Protein AF-A0A1C4CVJ6-F1 (afdb_monomer_lite)

pLDDT: mean 79.09, std 15.1, range [43.22, 95.56]

Structure (mmCIF, N/CA/C/O backbone):
data_AF-A0A1C4CVJ6-F1
#
_entry.id   AF-A0A1C4CVJ6-F1
#
loop_
_atom_site.group_PDB
_atom_site.id
_atom_site.type_symbol
_atom_site.label_atom_id
_atom_site.label_alt_id
_atom_site.label_comp_id
_atom_site.label_asym_id
_atom_site.label_entity_id
_atom_site.label_seq_id
_atom_site.pdbx_PDB_ins_code
_atom_site.Cartn_x
_atom_site.Cartn_y
_atom_site.Cartn_z
_atom_site.occupancy
_atom_site.B_iso_or_equiv
_atom_site.auth_seq_id
_atom_site.auth_comp_id
_atom_site.auth_asym_id
_atom_site.auth_atom_id
_atom_site.pdbx_PDB_model_num
ATOM 1 N N . MET A 1 1 ? -14.754 -3.618 13.601 1.00 86.31 1 MET A N 1
ATOM 2 C CA . MET A 1 1 ? -13.740 -4.223 12.713 1.00 86.31 1 MET A CA 1
ATOM 3 C C . MET A 1 1 ? -13.943 -3.696 11.301 1.00 86.31 1 MET A C 1
ATOM 5 O O . MET A 1 1 ? -15.038 -3.836 10.772 1.00 86.31 1 MET A O 1
ATOM 9 N N . ARG A 1 2 ? -12.925 -3.051 10.726 1.00 90.44 2 ARG A N 1
ATOM 10 C CA . ARG A 1 2 ? -12.925 -2.517 9.353 1.00 90.44 2 ARG A CA 1
ATOM 11 C C . ARG A 1 2 ? -11.876 -3.266 8.545 1.00 90.44 2 ARG A C 1
ATOM 13 O O . ARG A 1 2 ? -10.752 -3.392 9.025 1.00 90.44 2 ARG A O 1
ATOM 20 N N . ILE A 1 3 ? -12.237 -3.732 7.359 1.00 90.31 3 ILE A N 1
ATOM 21 C CA . ILE A 1 3 ? -11.332 -4.449 6.460 1.00 90.31 3 ILE A CA 1
ATOM 22 C C . ILE A 1 3 ? -11.287 -3.679 5.145 1.00 90.31 3 ILE A C 1
ATOM 24 O O . ILE A 1 3 ? -12.338 -3.316 4.620 1.00 90.31 3 ILE A O 1
ATOM 28 N N . ALA A 1 4 ? -10.087 -3.426 4.634 1.00 90.69 4 ALA A N 1
ATOM 29 C CA . ALA A 1 4 ? -9.869 -2.786 3.345 1.00 90.69 4 ALA A CA 1
ATOM 30 C C . ALA A 1 4 ? -9.006 -3.680 2.454 1.00 90.69 4 ALA A C 1
ATOM 32 O O . ALA A 1 4 ? -8.131 -4.400 2.937 1.00 90.69 4 ALA A O 1
ATOM 33 N N . THR A 1 5 ? -9.243 -3.613 1.146 1.00 91.06 5 THR A N 1
ATOM 34 C CA . THR A 1 5 ? -8.406 -4.264 0.139 1.00 91.06 5 THR A CA 1
ATOM 35 C C . THR A 1 5 ? -8.003 -3.254 -0.922 1.00 91.06 5 THR A C 1
ATOM 37 O O . THR A 1 5 ? -8.830 -2.438 -1.326 1.00 91.06 5 THR A O 1
ATOM 40 N N . LEU A 1 6 ? -6.751 -3.306 -1.373 1.00 89.94 6 LEU A N 1
ATOM 41 C CA . LEU A 1 6 ? -6.220 -2.369 -2.355 1.00 89.94 6 LEU A CA 1
ATOM 42 C C . LEU A 1 6 ? -5.252 -3.059 -3.315 1.00 89.94 6 LEU A C 1
ATOM 44 O O . LEU A 1 6 ? -4.217 -3.576 -2.904 1.00 89.94 6 LEU A O 1
ATOM 48 N N . ASN A 1 7 ? -5.539 -2.980 -4.611 1.00 88.38 7 ASN A N 1
ATOM 49 C CA . ASN A 1 7 ? -4.558 -3.278 -5.645 1.00 88.38 7 ASN A CA 1
ATOM 50 C C . ASN A 1 7 ? -3.772 -1.995 -5.945 1.00 88.38 7 ASN A C 1
ATOM 52 O O . ASN A 1 7 ? -4.363 -1.010 -6.386 1.00 88.38 7 ASN A O 1
ATOM 56 N N . ILE A 1 8 ? -2.462 -1.994 -5.684 1.00 87.62 8 ILE A N 1
ATOM 57 C CA . ILE A 1 8 ? -1.641 -0.774 -5.791 1.00 87.62 8 ILE A CA 1
ATOM 58 C C . ILE A 1 8 ? -1.032 -0.565 -7.176 1.00 87.62 8 ILE A C 1
ATOM 60 O O . ILE A 1 8 ? -0.461 0.497 -7.425 1.00 87.62 8 ILE A O 1
ATOM 64 N N . TRP A 1 9 ? -1.215 -1.540 -8.073 1.00 86.56 9 TRP A N 1
ATOM 65 C CA . TRP A 1 9 ? -0.797 -1.540 -9.470 1.00 86.56 9 TRP A CA 1
ATOM 66 C C . TRP A 1 9 ? 0.660 -1.107 -9.679 1.00 86.56 9 TRP A C 1
ATOM 68 O O . TRP A 1 9 ? 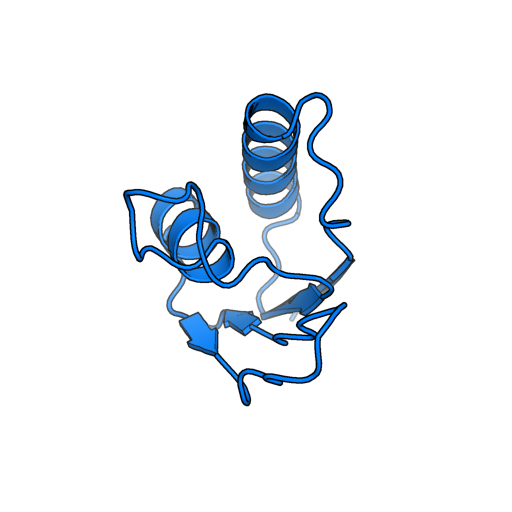0.997 0.076 -9.663 1.00 86.56 9 TRP A O 1
ATOM 78 N N . ASN A 1 10 ? 1.525 -2.073 -9.992 1.00 79.31 10 ASN A N 1
ATOM 79 C CA . ASN A 1 10 ? 2.980 -1.910 -10.114 1.00 79.31 10 ASN A CA 1
ATOM 80 C C . ASN A 1 10 ? 3.459 -1.073 -11.322 1.00 79.31 10 ASN A C 1
ATOM 82 O O . ASN A 1 10 ? 4.513 -1.361 -11.887 1.00 79.31 10 ASN A O 1
ATOM 86 N N . HIS A 1 11 ? 2.729 -0.045 -11.746 1.00 84.31 11 HIS A N 1
ATOM 87 C CA . HIS A 1 11 ? 3.124 0.867 -12.813 1.00 84.31 11 HIS A CA 1
ATOM 88 C C . HIS A 1 11 ? 4.071 1.961 -12.298 1.00 84.31 11 HIS A C 1
ATOM 90 O O . HIS A 1 11 ? 3.877 2.496 -11.213 1.00 84.31 11 HIS A O 1
ATOM 96 N N . GLN A 1 12 ? 5.095 2.306 -13.082 1.00 83.31 12 GLN A N 1
ATOM 97 C CA . GLN A 1 12 ? 6.203 3.162 -12.630 1.00 83.31 12 GLN A CA 1
ATOM 98 C C . GLN A 1 12 ? 5.868 4.665 -12.636 1.00 83.31 12 GLN A C 1
ATOM 100 O O . GLN A 1 12 ? 6.495 5.443 -11.925 1.00 83.31 12 GLN A O 1
ATOM 105 N N . THR A 1 13 ? 4.873 5.081 -13.422 1.00 88.06 13 THR A N 1
ATOM 106 C CA . THR A 1 13 ? 4.421 6.481 -13.475 1.00 88.06 13 THR A CA 1
ATOM 107 C C . THR A 1 13 ? 3.865 6.942 -12.131 1.00 88.06 13 THR A C 1
ATOM 109 O O . THR A 1 13 ? 2.907 6.345 -11.629 1.00 88.06 13 THR A O 1
ATOM 112 N N . LEU A 1 14 ? 4.438 8.035 -11.612 1.00 89.56 14 LEU A N 1
ATOM 113 C CA . LEU A 1 14 ? 4.073 8.670 -10.339 1.00 89.56 14 LEU A CA 1
ATOM 114 C C . LEU A 1 14 ? 4.071 7.677 -9.169 1.00 89.56 14 LEU A C 1
ATOM 116 O O . LEU A 1 14 ? 3.136 7.626 -8.372 1.00 89.56 14 LEU A O 1
ATOM 120 N N . TRP A 1 15 ? 5.058 6.778 -9.148 1.00 88.31 15 TRP A N 1
ATOM 121 C CA . TRP A 1 15 ? 5.092 5.684 -8.184 1.00 88.31 15 TRP A CA 1
ATOM 122 C C . TRP A 1 15 ? 5.215 6.187 -6.742 1.00 88.31 15 TRP A C 1
ATOM 124 O O . TRP A 1 15 ? 4.453 5.748 -5.883 1.00 88.31 15 TRP A O 1
ATOM 134 N N . SER A 1 16 ? 6.122 7.131 -6.486 1.00 88.81 16 SER A N 1
ATOM 135 C CA . SER A 1 16 ? 6.341 7.689 -5.148 1.00 88.81 16 SER A CA 1
ATOM 136 C C . SER A 1 16 ? 5.110 8.442 -4.645 1.00 88.81 16 SER A C 1
ATOM 138 O O . SER A 1 16 ? 4.622 8.160 -3.555 1.00 88.81 16 SER A O 1
ATOM 140 N N . GLU A 1 17 ? 4.545 9.315 -5.479 1.00 93.31 17 GLU A N 1
ATOM 141 C CA . GLU A 1 17 ? 3.360 10.120 -5.166 1.00 93.31 17 GLU A CA 1
ATOM 142 C C . GLU A 1 17 ? 2.137 9.232 -4.909 1.00 93.31 17 GLU A C 1
ATOM 144 O O . GLU A 1 17 ? 1.321 9.499 -4.028 1.00 93.31 17 GLU A O 1
ATOM 149 N N . ARG A 1 18 ? 2.015 8.126 -5.651 1.00 92.38 18 ARG A N 1
ATOM 150 C CA . ARG A 1 18 ? 0.956 7.142 -5.426 1.00 92.38 18 ARG A CA 1
ATOM 151 C C . ARG A 1 18 ? 1.121 6.440 -4.086 1.00 92.38 18 ARG A C 1
ATOM 153 O O . ARG A 1 18 ? 0.126 6.248 -3.399 1.00 92.38 18 ARG A O 1
ATOM 160 N N . LEU A 1 19 ? 2.337 6.041 -3.715 1.00 91.50 19 LEU A N 1
ATOM 161 C CA . LEU A 1 19 ? 2.580 5.411 -2.417 1.00 91.50 19 LEU A CA 1
ATOM 162 C C . LEU A 1 19 ? 2.271 6.360 -1.255 1.00 91.50 19 LEU A C 1
ATOM 164 O O . LEU A 1 19 ? 1.681 5.915 -0.272 1.00 91.50 19 LEU A O 1
ATOM 168 N N . GLU A 1 20 ? 2.608 7.643 -1.384 1.00 93.06 20 GLU A N 1
ATOM 169 C CA . GLU A 1 20 ? 2.233 8.678 -0.412 1.00 93.06 20 GLU A CA 1
ATOM 170 C C . GLU A 1 20 ? 0.709 8.792 -0.283 1.00 93.06 20 GLU A C 1
ATOM 172 O O . GLU A 1 20 ? 0.179 8.646 0.820 1.00 93.06 20 GLU A O 1
ATOM 177 N N . ALA A 1 2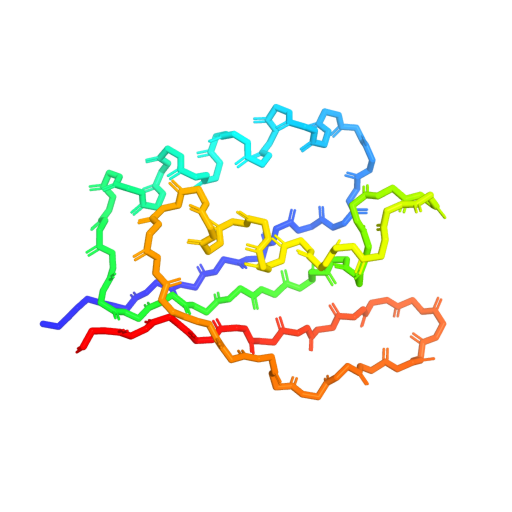1 ? -0.005 8.926 -1.406 1.00 94.56 21 ALA A N 1
ATOM 178 C CA . ALA A 1 21 ? -1.467 9.004 -1.420 1.00 94.56 21 ALA A CA 1
ATOM 179 C C . ALA A 1 21 ? -2.136 7.735 -0.857 1.00 94.56 21 ALA A C 1
ATOM 181 O O . ALA A 1 21 ? -3.147 7.811 -0.161 1.00 94.56 21 ALA A O 1
ATOM 182 N N . ILE A 1 22 ? -1.565 6.554 -1.117 1.00 93.25 22 ILE A N 1
ATOM 183 C CA . ILE A 1 22 ? -2.032 5.290 -0.532 1.00 93.25 22 ILE A CA 1
ATOM 184 C C . ILE A 1 22 ? -1.873 5.314 0.990 1.00 93.25 22 ILE A C 1
ATOM 186 O O . ILE A 1 22 ? -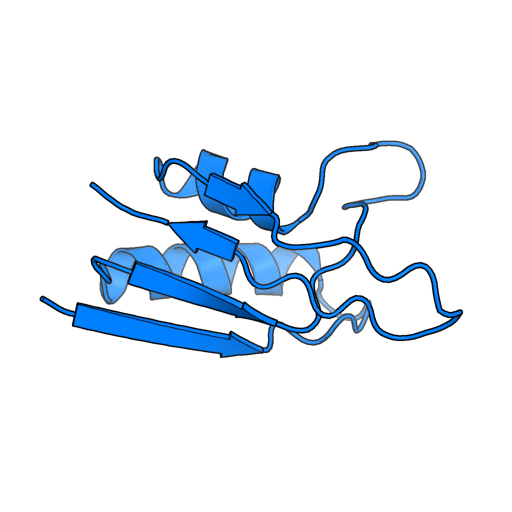2.791 4.903 1.697 1.00 93.25 22 ILE A O 1
ATOM 190 N N . CYS A 1 23 ? -0.726 5.767 1.505 1.00 93.75 23 CYS A N 1
ATOM 191 C CA . CYS A 1 23 ? -0.501 5.842 2.949 1.00 93.75 23 CYS A CA 1
ATOM 192 C C . CYS A 1 23 ? -1.486 6.810 3.614 1.00 93.75 23 CYS A C 1
ATOM 194 O O . CYS A 1 23 ? -2.080 6.450 4.631 1.00 93.75 23 CYS A O 1
ATOM 196 N N . GLU A 1 24 ? -1.696 7.986 3.019 1.00 95.50 24 GLU A N 1
ATOM 197 C CA . GLU A 1 24 ? -2.667 8.979 3.490 1.00 95.50 24 GLU A CA 1
ATOM 198 C C . GLU A 1 24 ? -4.087 8.395 3.528 1.00 95.50 24 GLU A C 1
ATOM 200 O O . GLU A 1 24 ? -4.758 8.443 4.560 1.00 95.50 24 GLU A O 1
ATOM 205 N N . GLU A 1 25 ? -4.529 7.754 2.445 1.00 95.56 25 GLU A N 1
ATOM 206 C CA . GLU A 1 25 ? -5.874 7.181 2.373 1.00 95.56 25 GLU A CA 1
ATOM 207 C C . GLU A 1 25 ? -6.066 6.027 3.366 1.00 95.56 25 GLU A C 1
ATOM 209 O O . GLU A 1 25 ? -7.097 5.927 4.035 1.00 95.56 25 GLU A O 1
ATOM 214 N N . VAL A 1 26 ? -5.057 5.168 3.532 1.00 92.75 26 VAL A N 1
ATOM 215 C CA . VAL A 1 26 ? -5.102 4.097 4.535 1.00 92.75 26 VAL A CA 1
ATOM 216 C C . VAL A 1 26 ? -5.178 4.673 5.950 1.00 92.75 26 VAL A C 1
ATOM 218 O O . VAL A 1 26 ? -5.946 4.154 6.762 1.00 92.75 26 VAL A O 1
ATOM 221 N N . GLN A 1 27 ? -4.436 5.741 6.256 1.00 92.94 27 GLN A N 1
ATOM 222 C CA . GLN A 1 27 ? -4.524 6.425 7.550 1.00 92.94 27 GLN A CA 1
ATOM 223 C C . GLN A 1 27 ? -5.905 7.059 7.768 1.00 92.94 27 GLN A C 1
ATOM 225 O O . GLN A 1 27 ? -6.468 6.916 8.854 1.00 92.94 27 GLN A O 1
ATOM 230 N N . ASN A 1 28 ? -6.483 7.679 6.736 1.00 94.69 28 ASN A N 1
ATOM 231 C CA . ASN A 1 28 ? -7.820 8.278 6.783 1.00 94.69 28 ASN A CA 1
ATOM 232 C C . ASN A 1 28 ? -8.916 7.228 7.028 1.00 94.69 28 ASN A C 1
ATOM 234 O O . ASN A 1 28 ? -9.789 7.406 7.883 1.00 94.69 28 ASN A O 1
ATOM 238 N N . VAL A 1 29 ? -8.863 6.102 6.313 1.00 94.06 29 VAL A N 1
ATOM 239 C CA . VAL A 1 29 ? -9.819 4.993 6.470 1.00 94.06 29 VAL A CA 1
ATOM 240 C C . VAL A 1 29 ? -9.594 4.242 7.790 1.00 94.06 29 VAL A C 1
ATOM 242 O O . VAL A 1 29 ? -10.552 3.733 8.388 1.00 94.06 29 VAL A O 1
ATOM 245 N N . ALA A 1 30 ? -8.343 4.168 8.253 1.00 92.06 30 ALA A N 1
ATOM 246 C CA . ALA A 1 30 ? -7.886 3.446 9.441 1.00 92.06 30 ALA A CA 1
ATOM 247 C C . ALA A 1 30 ? -8.450 2.003 9.538 1.00 92.06 30 ALA A C 1
ATOM 249 O O . ALA A 1 30 ? -9.148 1.649 10.508 1.00 92.06 30 ALA A O 1
ATOM 250 N N . PRO A 1 31 ? -8.226 1.145 8.521 1.00 91.31 31 PRO A N 1
ATOM 251 C CA . PRO A 1 31 ? -8.698 -0.234 8.549 1.00 91.31 31 PRO A CA 1
ATOM 252 C C . PRO A 1 31 ? -7.996 -1.028 9.661 1.00 91.31 31 PRO A C 1
ATOM 254 O O . PRO A 1 31 ? -6.827 -0.823 9.945 1.00 91.31 31 PRO A O 1
ATOM 257 N N . HIS A 1 32 ? -8.706 -1.972 10.282 1.00 88.00 32 HIS A N 1
ATOM 258 C CA . HIS A 1 32 ? -8.099 -2.888 11.263 1.00 88.00 32 HIS A CA 1
ATOM 259 C C . HIS A 1 32 ? -7.308 -3.992 10.561 1.00 88.00 32 HIS A C 1
ATOM 261 O O . HIS A 1 32 ? -6.409 -4.570 11.154 1.00 88.00 32 HIS A O 1
ATOM 267 N N . ILE A 1 33 ? -7.721 -4.310 9.328 1.00 86.81 33 ILE A N 1
ATOM 268 C CA . ILE A 1 33 ? -7.072 -5.250 8.428 1.00 86.81 33 ILE A CA 1
ATOM 269 C C . ILE A 1 33 ? -6.994 -4.597 7.053 1.00 86.81 33 ILE A C 1
ATOM 271 O O . ILE A 1 33 ? -8.024 -4.298 6.449 1.00 86.81 33 ILE A O 1
ATOM 275 N N . LEU A 1 34 ? -5.782 -4.389 6.554 1.00 89.19 34 LEU A N 1
ATOM 276 C CA . LEU A 1 34 ? -5.537 -4.022 5.162 1.00 89.19 34 LEU A CA 1
ATOM 277 C C . LEU A 1 34 ? -5.011 -5.250 4.426 1.00 89.19 34 LEU A C 1
ATOM 279 O O . LEU A 1 34 ? -4.157 -5.928 4.980 1.00 89.19 34 LEU A O 1
ATOM 283 N N . ALA A 1 35 ? -5.512 -5.509 3.218 1.00 88.75 35 ALA A N 1
ATOM 284 C CA . ALA A 1 35 ? -5.003 -6.497 2.273 1.00 88.75 35 ALA A CA 1
ATOM 285 C C . ALA A 1 35 ? -4.530 -5.787 0.996 1.00 88.75 35 ALA A C 1
ATOM 287 O O . ALA A 1 35 ? -5.337 -5.193 0.287 1.00 88.75 35 ALA A O 1
ATOM 288 N N . ILE A 1 36 ? -3.236 -5.833 0.691 1.00 86.75 36 ILE A N 1
ATOM 289 C CA . ILE A 1 36 ? -2.675 -5.181 -0.508 1.00 86.75 36 ILE A CA 1
ATOM 290 C C . ILE A 1 36 ? -2.462 -6.224 -1.617 1.00 86.75 36 ILE A C 1
ATOM 292 O O . ILE A 1 36 ? -2.190 -7.371 -1.297 1.00 86.75 36 ILE A O 1
ATOM 296 N N . GLN A 1 37 ? -2.608 -5.879 -2.900 1.00 85.06 37 GLN A N 1
ATOM 297 C CA . GLN A 1 37 ? -2.296 -6.742 -4.052 1.00 85.06 37 GLN A CA 1
ATOM 298 C C . GLN A 1 37 ? -1.435 -6.015 -5.087 1.00 85.06 37 GLN A C 1
ATOM 300 O O . GLN A 1 37 ? -1.380 -4.788 -5.095 1.00 85.06 37 GLN A O 1
ATOM 305 N N . GLU A 1 38 ? -0.802 -6.787 -5.981 1.00 83.38 38 GLU A N 1
ATOM 306 C CA . GLU A 1 38 ? 0.189 -6.294 -6.949 1.00 83.38 38 GLU A CA 1
ATOM 307 C C . GLU A 1 38 ? 1.252 -5.438 -6.267 1.00 83.38 38 GLU A C 1
ATOM 309 O O . GLU A 1 38 ? 1.435 -4.277 -6.597 1.00 83.38 38 GLU A O 1
ATOM 314 N N . VAL A 1 39 ? 1.940 -6.007 -5.283 1.00 81.56 39 VAL A N 1
ATOM 315 C CA . VAL A 1 39 ? 2.963 -5.307 -4.503 1.00 81.56 39 VAL A CA 1
ATOM 316 C C . VAL A 1 39 ? 4.326 -5.621 -5.103 1.00 81.56 39 VAL A C 1
ATOM 318 O O . VAL A 1 39 ? 4.650 -6.795 -5.284 1.00 81.56 39 VAL A O 1
ATOM 321 N N . ARG A 1 40 ? 5.148 -4.609 -5.412 1.00 80.50 40 ARG A N 1
ATOM 322 C CA . ARG A 1 40 ? 6.534 -4.874 -5.837 1.00 80.50 40 ARG A CA 1
ATOM 323 C C . ARG A 1 40 ? 7.340 -5.448 -4.677 1.00 80.50 40 ARG A C 1
ATOM 325 O O . ARG A 1 40 ? 7.275 -4.960 -3.547 1.00 80.50 40 ARG A O 1
ATOM 332 N N . SER A 1 41 ? 8.173 -6.431 -4.995 1.00 77.00 41 SER A N 1
ATOM 333 C CA . SER A 1 41 ? 9.155 -6.997 -4.072 1.00 77.00 41 SER A CA 1
ATOM 334 C C . SER A 1 41 ? 10.149 -5.964 -3.550 1.00 77.00 41 SER A C 1
ATOM 336 O O . SER A 1 41 ? 10.643 -6.111 -2.434 1.00 77.00 41 SER A O 1
ATOM 338 N N . HIS A 1 42 ? 10.428 -4.926 -4.345 1.00 76.88 42 HIS A N 1
ATOM 339 C CA . HIS A 1 42 ? 11.432 -3.902 -4.075 1.00 76.88 42 HIS A CA 1
ATOM 340 C C . HIS A 1 42 ? 10.907 -2.514 -4.471 1.00 76.88 42 HIS A C 1
ATOM 342 O O 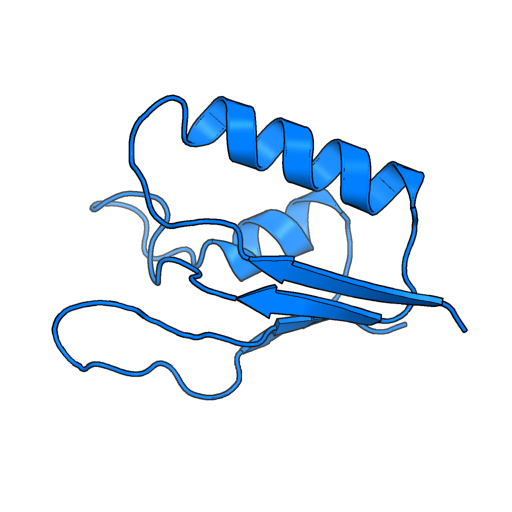. HIS A 1 42 ? 10.175 -2.376 -5.456 1.00 76.88 42 HIS A O 1
ATOM 348 N N . MET A 1 43 ? 11.262 -1.498 -3.683 1.00 75.19 43 MET A N 1
ATOM 349 C CA . MET A 1 43 ? 10.916 -0.091 -3.935 1.00 75.19 43 MET A CA 1
ATOM 350 C C . MET A 1 43 ? 11.690 0.490 -5.124 1.00 75.19 43 MET A C 1
ATOM 352 O O . MET A 1 43 ? 11.118 1.200 -5.950 1.00 75.19 43 MET A O 1
ATOM 356 N N . ASP A 1 44 ? 12.974 0.158 -5.203 1.00 71.56 44 ASP A N 1
ATOM 357 C CA . ASP A 1 44 ? 13.895 0.482 -6.286 1.00 71.56 44 ASP A CA 1
ATOM 358 C C . ASP A 1 44 ? 14.887 -0.693 -6.448 1.00 71.56 44 ASP A C 1
ATOM 360 O O . ASP A 1 44 ? 14.897 -1.615 -5.627 1.00 71.56 44 ASP A O 1
ATOM 364 N N . ASP A 1 45 ? 15.685 -0.699 -7.517 1.00 65.44 45 ASP A N 1
ATOM 365 C CA . ASP A 1 45 ? 16.625 -1.798 -7.800 1.00 65.44 45 ASP A CA 1
ATOM 366 C C . ASP A 1 45 ? 17.791 -1.875 -6.787 1.00 65.44 45 ASP A C 1
ATOM 368 O O . ASP A 1 45 ? 18.487 -2.890 -6.710 1.00 65.44 45 ASP A O 1
ATOM 372 N N . GLU A 1 46 ? 18.000 -0.835 -5.972 1.00 64.50 46 GLU A N 1
ATOM 373 C CA . GLU A 1 46 ? 19.096 -0.734 -4.998 1.00 64.50 46 GLU A CA 1
ATOM 374 C C . GLU A 1 46 ? 18.654 -1.124 -3.573 1.00 64.50 46 GLU A C 1
ATOM 376 O O . GLU A 1 46 ? 19.425 -1.682 -2.783 1.00 64.50 46 GLU A O 1
ATOM 381 N N . LYS A 1 47 ? 17.389 -0.872 -3.232 1.00 62.06 47 LYS A N 1
ATOM 382 C CA . LYS A 1 47 ? 16.772 -1.065 -1.925 1.00 62.06 47 LYS A CA 1
ATOM 383 C C . LYS A 1 47 ? 15.893 -2.298 -1.957 1.00 62.06 47 LYS A C 1
ATOM 385 O O . LYS A 1 47 ? 14.755 -2.296 -2.421 1.00 62.06 47 LYS A O 1
ATOM 390 N N . LYS A 1 48 ? 16.373 -3.326 -1.266 1.00 70.25 48 LYS A N 1
ATOM 391 C CA . LYS A 1 48 ? 15.661 -4.589 -1.016 1.00 70.25 48 LYS A CA 1
ATOM 392 C C . LYS A 1 48 ? 14.440 -4.457 -0.087 1.00 70.25 48 LYS A C 1
ATOM 394 O O . LYS A 1 48 ? 13.987 -5.459 0.456 1.00 70.25 48 LYS A O 1
ATOM 399 N N . ILE A 1 49 ? 13.920 -3.247 0.140 1.00 77.81 49 ILE A N 1
ATOM 400 C CA . ILE A 1 49 ? 12.743 -3.027 0.986 1.00 77.81 49 ILE A CA 1
ATOM 401 C C . ILE A 1 49 ? 11.494 -3.320 0.160 1.00 77.81 49 ILE A C 1
ATOM 403 O O . ILE A 1 49 ? 11.284 -2.724 -0.896 1.00 77.81 49 ILE A O 1
ATOM 407 N N . ASN A 1 50 ? 10.657 -4.221 0.668 1.00 80.88 50 ASN A N 1
ATOM 408 C CA . ASN A 1 50 ? 9.369 -4.539 0.070 1.00 80.88 50 ASN A CA 1
ATOM 409 C C . ASN A 1 50 ? 8.401 -3.355 0.180 1.00 80.88 50 ASN A C 1
ATOM 411 O O . ASN A 1 50 ? 8.329 -2.705 1.222 1.00 80.88 50 ASN A O 1
ATOM 415 N N . VAL A 1 51 ? 7.617 -3.095 -0.867 1.00 85.56 51 VAL A N 1
ATOM 416 C CA . VAL A 1 51 ? 6.672 -1.965 -0.885 1.00 85.56 51 VAL A CA 1
ATOM 417 C C . VAL A 1 51 ? 5.649 -2.059 0.247 1.00 85.56 51 VAL A C 1
ATOM 419 O O . VAL A 1 51 ? 5.325 -1.053 0.871 1.00 85.56 51 VAL A O 1
ATOM 422 N N . ALA A 1 52 ? 5.167 -3.256 0.576 1.00 84.56 52 ALA A N 1
ATOM 423 C CA . ALA A 1 52 ? 4.235 -3.400 1.685 1.00 84.56 52 ALA A CA 1
ATOM 424 C C . ALA A 1 52 ? 4.901 -3.164 3.045 1.00 84.56 52 ALA A C 1
ATOM 426 O O . ALA A 1 52 ? 4.261 -2.612 3.933 1.00 84.56 52 ALA A O 1
ATOM 427 N N . GLN A 1 53 ? 6.184 -3.511 3.197 1.00 86.25 53 GLN A N 1
ATOM 428 C CA . GLN A 1 53 ? 6.954 -3.133 4.384 1.00 86.25 53 GLN A CA 1
ATOM 429 C C . GLN A 1 53 ? 7.116 -1.609 4.468 1.00 86.25 53 GLN A C 1
ATOM 431 O O . GLN A 1 53 ? 6.988 -1.043 5.550 1.00 86.25 53 GLN A O 1
ATOM 436 N N . TYR A 1 54 ? 7.361 -0.935 3.340 1.00 89.44 54 TYR A N 1
ATOM 437 C CA . TYR A 1 54 ? 7.413 0.526 3.294 1.00 89.44 54 TYR A CA 1
ATOM 438 C C . TYR A 1 54 ? 6.087 1.148 3.757 1.00 89.44 54 TYR A C 1
ATOM 440 O O . TYR A 1 54 ? 6.101 1.949 4.689 1.00 89.44 54 TYR A O 1
ATOM 448 N N . ILE A 1 55 ? 4.953 0.726 3.184 1.00 89.56 55 ILE A N 1
ATOM 449 C CA . ILE A 1 55 ? 3.619 1.219 3.570 1.00 89.56 55 ILE A CA 1
ATOM 450 C C . ILE A 1 55 ? 3.361 0.955 5.059 1.00 89.56 55 ILE A C 1
ATOM 452 O O . ILE A 1 55 ? 2.987 1.869 5.788 1.00 89.56 55 ILE A O 1
ATOM 456 N N . ALA A 1 56 ? 3.621 -0.269 5.530 1.00 89.06 56 ALA A N 1
ATOM 457 C CA . ALA A 1 56 ? 3.433 -0.661 6.925 1.00 89.06 56 ALA A CA 1
ATOM 458 C C . ALA A 1 56 ? 4.237 0.217 7.899 1.00 89.06 56 ALA A C 1
ATOM 460 O O . ALA A 1 56 ? 3.695 0.672 8.906 1.00 89.06 56 ALA A O 1
ATOM 461 N N . ASN A 1 57 ? 5.498 0.515 7.565 1.00 89.50 57 ASN A N 1
ATOM 462 C CA . ASN A 1 57 ? 6.351 1.400 8.357 1.00 89.50 57 ASN A CA 1
ATOM 463 C C . ASN A 1 57 ? 5.816 2.840 8.403 1.00 89.50 57 ASN A C 1
ATOM 465 O O . ASN A 1 57 ? 5.881 3.464 9.459 1.00 89.50 57 ASN A O 1
ATOM 469 N N . GLN A 1 58 ? 5.291 3.367 7.289 1.00 90.50 58 GLN A N 1
ATOM 470 C CA . GLN A 1 58 ? 4.741 4.730 7.232 1.00 90.50 58 GLN A CA 1
ATOM 471 C C . GLN A 1 58 ? 3.474 4.887 8.080 1.00 90.50 58 GLN A C 1
ATOM 473 O O . GLN A 1 58 ? 3.272 5.921 8.712 1.00 90.50 58 GLN A O 1
ATOM 478 N N . ILE A 1 59 ? 2.623 3.859 8.120 1.00 89.88 59 ILE A N 1
ATOM 479 C CA . ILE A 1 59 ? 1.344 3.918 8.842 1.00 89.88 59 ILE A CA 1
ATOM 480 C C . ILE A 1 59 ? 1.394 3.305 10.250 1.00 89.88 59 ILE A C 1
ATOM 482 O O . ILE A 1 59 ? 0.402 3.358 10.973 1.00 89.88 59 ILE A O 1
ATOM 486 N N . GLY A 1 60 ? 2.536 2.737 10.653 1.00 88.75 60 GLY A N 1
ATOM 487 C CA . GLY A 1 60 ? 2.749 2.166 11.986 1.00 88.75 60 GLY A CA 1
ATOM 488 C C . GLY A 1 60 ? 2.049 0.826 12.219 1.00 88.75 60 GLY A C 1
ATOM 489 O O . GLY A 1 60 ? 1.661 0.525 13.346 1.00 88.75 60 GLY A O 1
ATOM 490 N N . TYR A 1 61 ? 1.843 0.033 11.168 1.00 86.62 61 TYR A N 1
ATOM 491 C CA . TYR A 1 61 ? 1.141 -1.247 11.255 1.00 86.62 61 TYR A CA 1
ATOM 492 C C . TYR A 1 61 ? 2.142 -2.418 11.216 1.00 86.62 61 TYR A C 1
ATOM 494 O O . TYR A 1 61 ? 3.101 -2.368 10.444 1.00 86.62 61 TYR A O 1
ATOM 502 N N . PRO A 1 62 ? 1.951 -3.507 11.987 1.00 86.19 62 PRO A N 1
ATOM 503 C CA . 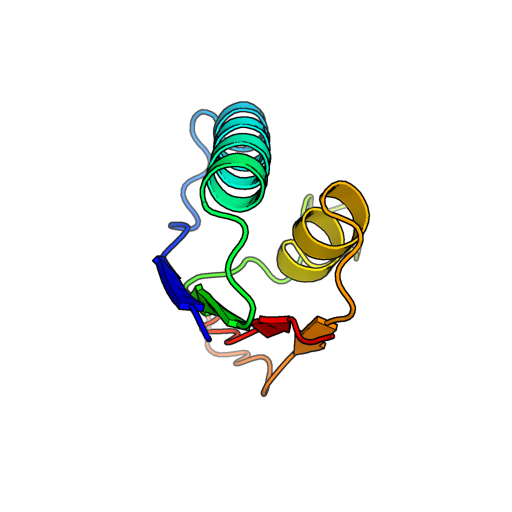PRO A 1 62 ? 2.744 -4.718 11.791 1.00 86.19 62 PRO A CA 1
ATOM 504 C C . PRO A 1 62 ? 2.311 -5.398 10.497 1.00 86.19 62 PRO A C 1
ATOM 506 O O . PRO A 1 62 ? 1.154 -5.289 10.107 1.00 86.19 62 PRO A O 1
ATOM 509 N N . PHE A 1 63 ? 3.217 -6.122 9.842 1.00 83.69 63 PHE A N 1
ATOM 510 C CA . PHE A 1 63 ? 2.948 -6.701 8.531 1.00 83.69 63 PHE A CA 1
ATOM 511 C C . PHE A 1 63 ? 3.361 -8.163 8.422 1.00 83.69 63 PHE A C 1
ATOM 513 O O . PHE A 1 63 ? 4.331 -8.610 9.031 1.00 83.69 63 PHE A O 1
ATOM 520 N N . CYS A 1 64 ? 2.629 -8.904 7.594 1.00 80.94 64 CYS A N 1
ATOM 521 C CA . CYS A 1 64 ? 2.968 -10.263 7.193 1.00 80.94 64 CYS A CA 1
ATOM 522 C C . CYS A 1 64 ? 2.891 -10.373 5.669 1.00 80.94 64 CYS A C 1
ATOM 524 O O . CYS A 1 64 ? 1.884 -9.990 5.087 1.00 80.94 64 CYS A O 1
ATOM 526 N N . ILE A 1 65 ? 3.933 -10.898 5.022 1.00 75.06 65 ILE A N 1
ATOM 527 C CA . ILE A 1 65 ? 3.969 -11.133 3.573 1.00 75.06 65 ILE A CA 1
ATOM 528 C C . ILE A 1 65 ? 3.576 -12.586 3.314 1.00 75.06 65 ILE A C 1
ATOM 530 O O . ILE A 1 65 ? 4.323 -13.506 3.654 1.00 75.06 65 ILE A O 1
ATOM 534 N N . PHE A 1 66 ? 2.415 -12.809 2.696 1.00 68.75 66 PHE A N 1
ATOM 535 C CA . PHE A 1 66 ? 1.999 -14.156 2.316 1.00 68.75 66 PHE A CA 1
ATOM 536 C C . PHE A 1 66 ? 2.545 -14.508 0.925 1.00 68.75 66 PHE A C 1
ATOM 538 O O . PHE A 1 66 ? 2.027 -14.025 -0.077 1.00 68.75 66 PHE A O 1
ATOM 545 N N . LYS A 1 67 ? 3.591 -15.347 0.893 1.00 62.66 67 LYS A N 1
ATOM 546 C CA . LYS A 1 67 ? 4.202 -15.994 -0.288 1.00 62.66 67 LYS A CA 1
ATOM 547 C C . LYS A 1 67 ? 4.530 -15.050 -1.460 1.00 62.66 67 LYS A C 1
ATOM 549 O O . LYS A 1 67 ? 3.697 -14.761 -2.311 1.00 62.66 67 LYS A O 1
ATOM 554 N N . GLU A 1 68 ? 5.800 -14.680 -1.579 1.00 59.41 68 GLU A N 1
ATOM 555 C CA . GLU A 1 68 ? 6.325 -14.020 -2.776 1.00 59.41 68 GLU A CA 1
ATOM 556 C C . GLU A 1 68 ? 6.272 -14.977 -3.987 1.00 59.41 68 GLU A C 1
ATOM 558 O O . GLU A 1 68 ? 6.868 -16.056 -3.978 1.00 59.41 68 GLU A O 1
ATOM 563 N N . TYR A 1 69 ? 5.512 -14.625 -5.029 1.00 55.81 69 TYR A N 1
ATOM 564 C CA . TYR A 1 69 ? 5.458 -15.399 -6.274 1.00 55.81 69 TYR A CA 1
ATOM 565 C C . TYR A 1 69 ? 6.546 -14.917 -7.244 1.00 55.81 69 TYR A C 1
ATOM 567 O O . TYR A 1 69 ? 6.426 -13.850 -7.831 1.00 55.81 69 TYR A O 1
ATOM 575 N N . HIS A 1 70 ? 7.573 -15.741 -7.475 1.00 52.06 70 HIS A N 1
ATOM 576 C CA . HIS A 1 70 ? 8.673 -15.482 -8.422 1.00 52.06 70 HIS A CA 1
ATOM 577 C C . HIS A 1 70 ? 8.313 -15.683 -9.912 1.00 52.06 70 HIS A C 1
ATOM 579 O O . HIS A 1 70 ? 9.198 -15.827 -10.756 1.00 52.06 70 HIS A O 1
ATOM 585 N N . ALA A 1 71 ? 7.031 -15.733 -10.282 1.00 45.12 71 ALA A N 1
ATOM 586 C CA . ALA A 1 71 ? 6.655 -15.893 -11.683 1.00 45.12 71 ALA A CA 1
ATOM 587 C C . ALA A 1 71 ? 6.761 -14.534 -12.387 1.00 45.12 71 ALA A C 1
ATOM 589 O O . ALA A 1 71 ? 5.911 -13.686 -12.161 1.00 45.12 71 ALA A O 1
ATOM 590 N N . TYR A 1 72 ? 7.826 -14.363 -13.179 1.00 43.22 72 TYR A N 1
ATOM 591 C CA . TYR A 1 72 ? 8.214 -13.340 -14.173 1.00 43.22 72 TYR A CA 1
ATOM 592 C C . TYR A 1 72 ? 7.430 -12.023 -14.358 1.00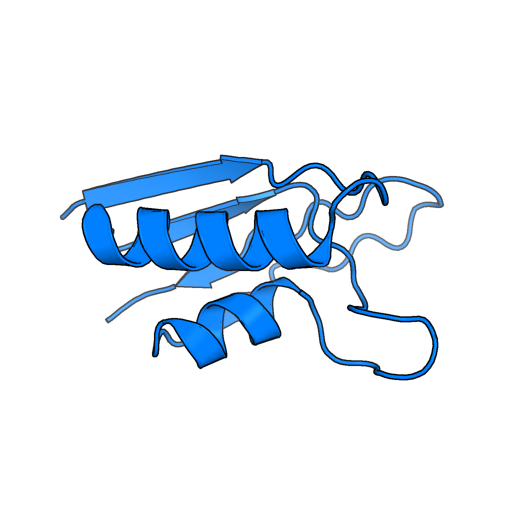 43.22 72 TYR A C 1
ATOM 594 O O . TYR A 1 72 ? 8.052 -11.046 -14.744 1.00 43.22 72 TYR A O 1
ATOM 602 N N . PHE A 1 73 ? 6.137 -11.927 -14.079 1.00 43.69 73 PHE A N 1
ATOM 603 C CA . PHE A 1 73 ? 5.388 -10.684 -13.937 1.00 43.69 73 PHE A CA 1
ATOM 604 C C . PHE A 1 73 ? 4.219 -10.935 -12.971 1.00 43.69 73 PHE A C 1
ATOM 606 O O . PHE A 1 73 ? 3.454 -11.872 -13.178 1.00 43.69 73 PHE A O 1
ATOM 613 N N . ARG A 1 74 ? 4.015 -10.020 -12.008 1.00 46.59 74 ARG A N 1
ATOM 614 C CA . ARG A 1 74 ? 2.870 -9.924 -11.065 1.00 46.59 74 ARG A CA 1
ATOM 615 C C . ARG A 1 74 ? 3.031 -10.691 -9.752 1.00 46.59 74 ARG A C 1
ATOM 617 O O . ARG A 1 74 ? 2.415 -11.721 -9.499 1.00 46.59 74 ARG A O 1
ATOM 624 N N . VAL A 1 75 ? 3.802 -10.087 -8.859 1.00 47.16 75 VAL A N 1
ATOM 625 C CA . VAL A 1 75 ? 3.834 -10.455 -7.447 1.00 47.16 75 VAL A CA 1
ATOM 626 C C . VAL A 1 75 ? 2.502 -10.045 -6.797 1.00 47.16 75 VAL A C 1
ATOM 628 O O . VAL A 1 75 ? 2.243 -8.867 -6.552 1.00 47.16 75 VAL A O 1
ATOM 631 N N . ILE A 1 76 ? 1.628 -11.022 -6.540 1.00 50.19 76 ILE A N 1
ATOM 632 C CA . ILE A 1 76 ? 0.484 -10.874 -5.629 1.00 50.19 76 ILE A CA 1
ATOM 633 C C . ILE A 1 76 ? 0.999 -11.207 -4.230 1.00 50.19 76 ILE A C 1
ATOM 635 O O . ILE A 1 76 ? 0.942 -12.353 -3.800 1.00 50.19 76 ILE A O 1
ATOM 639 N N . ILE A 1 77 ? 1.534 -10.218 -3.524 1.00 54.81 77 ILE A N 1
ATOM 640 C CA . ILE A 1 77 ? 1.723 -10.335 -2.078 1.00 54.81 77 ILE A CA 1
ATOM 641 C C . ILE A 1 77 ? 0.457 -9.798 -1.442 1.00 54.81 77 ILE A C 1
ATOM 643 O O . ILE A 1 77 ? 0.154 -8.628 -1.635 1.00 54.81 77 ILE A O 1
ATOM 647 N N . THR A 1 78 ? -0.245 -10.639 -0.683 1.00 53.97 78 THR A N 1
ATOM 648 C CA . THR A 1 78 ? -1.271 -10.168 0.250 1.00 53.97 78 THR A CA 1
ATOM 649 C C . THR A 1 78 ? -0.596 -9.873 1.574 1.00 53.97 78 THR A C 1
ATOM 651 O O . THR A 1 78 ? -0.084 -10.790 2.220 1.00 53.97 78 THR A O 1
ATOM 654 N N . VAL A 1 79 ? -0.555 -8.595 1.948 1.00 60.09 79 VAL A N 1
ATOM 655 C CA . VAL A 1 79 ? -0.104 -8.187 3.278 1.00 60.09 79 VAL A CA 1
ATOM 656 C C . VAL A 1 79 ? -1.291 -7.948 4.161 1.00 60.09 79 VAL A C 1
ATOM 658 O O . VAL A 1 79 ? -2.129 -7.147 3.782 1.00 60.09 79 VAL A O 1
ATOM 661 N N . PHE A 1 80 ? -1.320 -8.623 5.308 1.00 59.12 80 PHE A N 1
ATOM 662 C CA . PHE A 1 80 ? -2.237 -8.329 6.397 1.00 59.12 80 PHE A CA 1
ATOM 663 C C . PHE A 1 80 ? -1.537 -7.440 7.406 1.00 59.12 80 PHE A C 1
ATOM 665 O O . PHE A 1 80 ? -0.405 -7.717 7.812 1.00 59.12 80 PHE A O 1
ATOM 672 N N . LEU A 1 81 ? -2.244 -6.397 7.807 1.00 59.94 81 LEU A N 1
ATOM 673 C CA . LEU A 1 81 ? -1.826 -5.494 8.855 1.00 59.94 81 LEU A CA 1
ATOM 674 C C . LEU A 1 81 ? -2.830 -5.584 10.007 1.00 59.94 81 LEU A C 1
ATOM 676 O O . LEU A 1 81 ? -4.013 -5.435 9.730 1.00 59.94 81 LEU A O 1
ATOM 680 N N . TRP A 1 82 ? -2.409 -5.883 11.242 1.00 60.50 82 TRP A N 1
ATOM 681 C CA . TRP A 1 82 ? -3.326 -6.148 12.372 1.00 60.50 82 TRP A CA 1
ATOM 682 C C . TRP A 1 82 ? -2.862 -5.473 13.682 1.00 60.50 82 TRP A C 1
ATOM 684 O O . TRP A 1 82 ? -1.669 -5.373 13.914 1.00 60.50 82 TRP A O 1
ATOM 694 N N . ILE A 1 83 ? -3.787 -5.022 14.541 1.00 50.50 83 ILE A N 1
ATOM 695 C CA . ILE A 1 83 ? -3.573 -4.673 15.960 1.00 50.50 83 ILE A CA 1
ATOM 696 C C . ILE A 1 83 ? -4.139 -5.771 16.865 1.00 50.50 83 ILE A C 1
ATOM 698 O O . ILE A 1 83 ? -5.361 -6.035 16.745 1.00 50.50 83 ILE A O 1
#

Sequence (83 aa):
MRIATLNIWNHQTLWSERLEAICEEVQNVAPHILAIQEVRSHMDDEKKINVAQYIANQIGYPFCIFKEYHAYFRVIITVFLWI

InterPro domains:
  IPR036691 Endonuclease/exonuclease/phosphatase superfamily [G3DSA:3.60.10.10] (1-78)
  IPR036691 Endonuclease/exonuclease/phosphatase superfamily [SSF56219] (1-67)

Radius of gyration: 12.07 Å; chains: 1; bounding box: 33×26×30 Å

Foldseek 3Di:
DFEEEEELDPDPPCNVVSLVVVLVVCLVSVGQWYWYFQWDCAPDPVGSDTSVNVSCVSNVFDWDWDDFDPPPHTGTTTIITHD

Organism: Bacillus mycoides (NCBI:txid1405)

Secondary structure (DSSP, 8-state):
--EEEEE-----TTHHHHHHHHHHHHHHH--SEEEEES--S-SSSS----HHHHHHHHHT--EEEE----SSS----EEEE--